Protein AF-A0AA47M8W2-F1 (afdb_monomer)

Radius of gyration: 20.96 Å; Cα contacts (8 Å, |Δi|>4): 52; chains: 1; bounding box: 47×47×49 Å

Secondary structure (DSSP, 8-state):
-------PPPHHHHHHHHHTTSS-SSSHHHHHHHHHHHHHHHHHHHHHHHHHHHHSPBTTTB-HHHHHHT--S-PPPTTTS--HHHHHHHHHHHHS----SS-SS---TTGGG---

Structure (mmCIF, N/CA/C/O backbone):
data_AF-A0AA47M8W2-F1
#
_entry.id   AF-A0AA47M8W2-F1
#
loop_
_atom_site.group_PDB
_atom_site.id
_atom_site.type_symbol
_atom_site.label_atom_id
_atom_site.label_alt_id
_atom_site.label_comp_id
_atom_site.label_asym_id
_atom_site.label_entity_id
_atom_site.label_seq_id
_atom_site.pdbx_PDB_ins_code
_atom_site.Cartn_x
_atom_site.Cartn_y
_atom_site.Cartn_z
_atom_site.occupancy
_atom_site.B_iso_or_equiv
_atom_site.auth_seq_id
_atom_site.auth_comp_id
_atom_site.auth_asym_id
_atom_site.auth_atom_id
_atom_site.pdbx_PDB_model_num
ATOM 1 N N . MET A 1 1 ? -2.767 -20.291 -13.142 1.00 34.38 1 MET A N 1
ATOM 2 C CA . MET A 1 1 ? -2.922 -18.949 -12.550 1.00 34.38 1 MET A CA 1
ATOM 3 C C . MET A 1 1 ? -3.582 -19.165 -11.202 1.00 34.38 1 MET A C 1
ATOM 5 O O . MET A 1 1 ? -4.793 -19.291 -11.144 1.00 34.38 1 MET A O 1
ATOM 9 N N . TYR A 1 2 ? -2.785 -19.405 -10.160 1.00 34.12 2 TYR A N 1
ATOM 10 C CA . TYR A 1 2 ? -3.328 -19.612 -8.820 1.00 34.12 2 TYR A CA 1
ATOM 11 C C . TYR A 1 2 ? -3.668 -18.238 -8.261 1.00 34.12 2 TYR A C 1
ATOM 13 O O . TYR A 1 2 ? -2.789 -17.382 -8.165 1.00 34.12 2 TYR A O 1
ATOM 21 N N . ALA A 1 3 ? -4.951 -18.015 -7.985 1.00 34.50 3 ALA A N 1
ATOM 22 C CA . ALA A 1 3 ? -5.397 -16.878 -7.206 1.00 34.50 3 ALA A CA 1
ATOM 23 C C . ALA A 1 3 ? -4.653 -16.938 -5.870 1.00 34.50 3 ALA A C 1
ATOM 25 O O . ALA A 1 3 ? -4.819 -17.880 -5.099 1.00 34.50 3 ALA A O 1
ATOM 26 N N . ILE A 1 4 ? -3.768 -15.975 -5.634 1.00 44.47 4 ILE A N 1
ATOM 27 C CA . ILE A 1 4 ? -3.218 -15.759 -4.305 1.00 44.47 4 ILE A CA 1
ATOM 28 C C . ILE A 1 4 ? -4.342 -15.070 -3.531 1.00 44.47 4 ILE A C 1
ATOM 30 O O . ILE A 1 4 ? -4.392 -13.846 -3.448 1.00 44.47 4 ILE A O 1
ATOM 34 N N . GLU A 1 5 ? -5.285 -15.859 -3.018 1.00 43.78 5 GLU A N 1
ATOM 3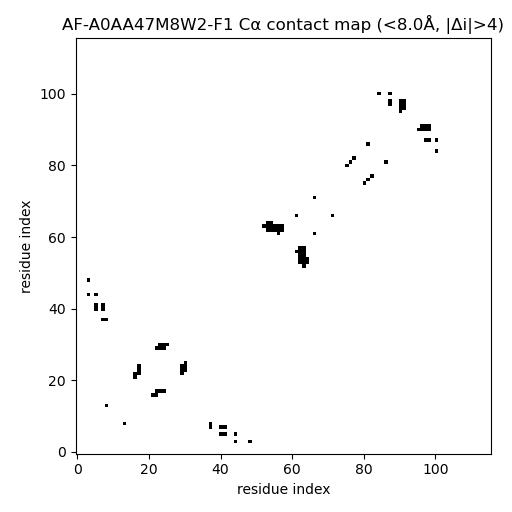5 C CA . GLU A 1 5 ? -6.132 -15.435 -1.908 1.00 43.78 5 GLU A CA 1
ATOM 36 C C . GLU A 1 5 ? -5.213 -15.250 -0.701 1.00 43.78 5 GLU A C 1
ATOM 38 O O . GLU A 1 5 ? -4.948 -16.159 0.085 1.00 43.78 5 GLU A O 1
ATOM 43 N N . VAL A 1 6 ? -4.661 -14.047 -0.572 1.00 47.91 6 VAL A N 1
ATOM 44 C CA . VAL A 1 6 ? -4.231 -13.558 0.732 1.00 47.91 6 VAL A CA 1
ATOM 45 C C . VAL A 1 6 ? -5.533 -13.330 1.480 1.00 47.91 6 VAL A C 1
ATOM 47 O O . VAL A 1 6 ? -6.198 -12.318 1.269 1.00 47.91 6 VAL A O 1
ATOM 50 N N . CYS A 1 7 ? -5.942 -14.328 2.258 1.00 51.69 7 CYS A N 1
ATOM 51 C CA . CYS A 1 7 ? -7.180 -14.328 3.025 1.00 51.69 7 CYS A CA 1
ATOM 52 C C . CYS A 1 7 ? -7.068 -13.278 4.142 1.00 51.69 7 CYS A C 1
ATOM 54 O O . CYS A 1 7 ? -6.742 -13.578 5.288 1.00 51.69 7 CYS A O 1
ATOM 56 N N . LYS A 1 8 ? -7.223 -12.005 3.774 1.00 59.25 8 LYS A N 1
ATOM 57 C CA . LYS A 1 8 ? -7.484 -10.932 4.721 1.00 59.25 8 LYS A CA 1
ATOM 58 C C . LYS A 1 8 ? -8.907 -11.170 5.229 1.00 59.25 8 LYS A C 1
ATOM 60 O O . LYS A 1 8 ? -9.794 -11.266 4.381 1.00 59.25 8 LYS A O 1
ATOM 65 N N . PRO A 1 9 ? -9.150 -11.207 6.550 1.00 60.69 9 PRO A N 1
ATOM 66 C CA . PRO A 1 9 ? -10.516 -11.199 7.044 1.00 60.69 9 PRO A CA 1
ATOM 67 C C . PRO A 1 9 ? -11.201 -9.933 6.525 1.00 60.69 9 PRO A C 1
ATOM 69 O O . PRO A 1 9 ? -10.749 -8.802 6.758 1.00 60.69 9 PRO A O 1
ATOM 72 N N . SER A 1 10 ? -12.237 -10.131 5.720 1.00 71.12 10 SER A N 1
ATOM 73 C CA . SER A 1 10 ? -13.049 -9.043 5.207 1.00 71.12 10 SER A CA 1
ATOM 74 C C . SER A 1 10 ? -13.874 -8.454 6.361 1.00 71.12 10 SER A C 1
ATOM 76 O O . SER A 1 10 ? -14.087 -9.130 7.369 1.00 71.12 10 SER A O 1
ATOM 78 N N . PRO A 1 11 ? -14.338 -7.193 6.275 1.00 77.56 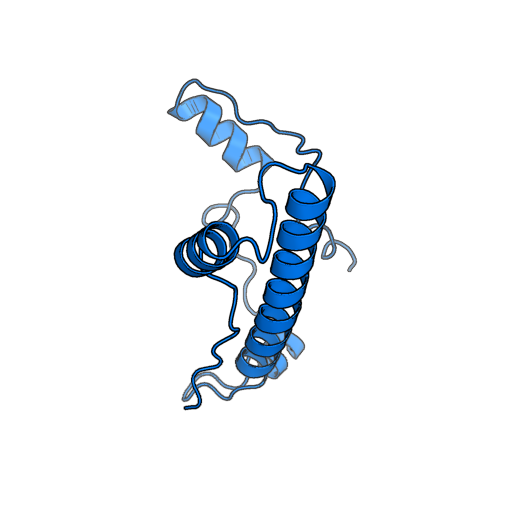11 PRO A N 1
ATOM 79 C CA . PRO A 1 11 ? -15.202 -6.636 7.315 1.00 77.56 11 PRO A CA 1
ATOM 80 C C . PRO A 1 11 ? -16.405 -7.542 7.667 1.00 77.56 11 PRO A C 1
ATOM 82 O O . PRO A 1 11 ? -16.664 -7.697 8.857 1.00 77.56 11 PRO A O 1
ATOM 85 N N . PRO A 1 12 ? -17.076 -8.213 6.703 1.00 83.88 12 PRO A N 1
ATOM 86 C CA . PRO A 1 12 ? -18.085 -9.234 7.004 1.00 83.88 12 PRO A CA 1
ATOM 87 C C . PRO A 1 12 ? -17.592 -10.408 7.860 1.00 83.88 12 PRO A C 1
ATOM 89 O O . PRO A 1 12 ? -18.300 -10.819 8.774 1.00 83.88 12 PRO A O 1
ATOM 92 N N . ASP A 1 13 ? -16.383 -10.919 7.614 1.00 83.50 13 ASP A N 1
ATOM 93 C CA . ASP A 1 13 ? -15.834 -12.045 8.383 1.00 83.50 13 ASP A CA 1
ATOM 94 C C . ASP A 1 13 ? -15.563 -11.641 9.839 1.00 83.50 13 ASP A C 1
ATOM 96 O O . ASP A 1 13 ? -15.815 -12.409 10.764 1.00 83.50 13 ASP A O 1
ATOM 100 N N . LEU A 1 14 ? -15.084 -10.411 10.058 1.00 83.88 14 LEU A N 1
ATOM 101 C CA . LEU A 1 14 ? -14.861 -9.872 11.403 1.00 83.88 14 LEU A CA 1
ATOM 102 C C . LEU A 1 14 ? -16.175 -9.648 12.157 1.00 83.88 14 LEU A C 1
ATOM 104 O O . LEU A 1 14 ? -16.241 -9.940 13.348 1.00 83.88 14 LEU A O 1
ATOM 108 N N . ILE A 1 15 ? -17.217 -9.177 11.465 1.00 85.88 15 ILE A N 1
ATOM 109 C CA . ILE A 1 15 ? -18.563 -9.034 12.037 1.00 85.88 15 ILE A CA 1
ATOM 110 C C . ILE A 1 15 ? -19.101 -10.408 12.440 1.00 85.88 15 ILE A C 1
ATOM 112 O O . ILE A 1 15 ? -19.557 -10.576 13.562 1.00 85.88 15 ILE A O 1
ATOM 116 N N . GLN A 1 16 ? -18.959 -11.418 11.580 1.00 90.00 16 GLN A N 1
ATOM 117 C CA . GLN A 1 16 ? -19.399 -12.774 11.899 1.00 90.00 16 GLN A CA 1
ATOM 118 C C . GLN A 1 16 ? -18.657 -13.364 13.112 1.00 90.00 16 GLN A C 1
ATOM 120 O O . GLN A 1 16 ? -19.266 -14.065 13.919 1.00 90.00 16 GLN A O 1
ATOM 125 N N . LEU A 1 17 ? -17.356 -13.094 13.261 1.00 87.50 17 LEU A N 1
ATOM 126 C CA . LEU A 1 17 ? -16.580 -13.520 14.432 1.00 87.50 17 LEU A CA 1
ATOM 127 C C . LEU A 1 17 ? -17.019 -12.800 15.715 1.00 87.50 17 LEU A C 1
ATOM 129 O O . LEU A 1 17 ? -17.005 -13.410 16.784 1.00 87.50 17 LEU A O 1
ATOM 133 N N . GLN A 1 18 ? -17.423 -11.532 15.616 1.00 88.75 18 GLN A N 1
ATOM 134 C CA . GLN A 1 18 ? -17.991 -10.779 16.735 1.00 88.75 18 GLN A CA 1
ATOM 135 C C . GLN A 1 18 ? -19.387 -11.297 17.111 1.00 88.75 18 GLN A C 1
ATOM 137 O O . GLN A 1 18 ? -19.651 -11.521 18.289 1.00 88.75 18 GLN A O 1
ATOM 142 N N . ASP A 1 19 ? -20.248 -11.569 16.125 1.00 92.06 19 ASP A N 1
ATOM 143 C CA . ASP A 1 19 ? -21.591 -12.134 16.327 1.00 92.06 19 ASP A CA 1
ATOM 144 C C . ASP A 1 19 ? -21.547 -13.528 16.982 1.00 92.06 19 ASP A C 1
ATOM 146 O O . ASP A 1 19 ? -22.489 -13.940 17.654 1.00 92.06 19 ASP A O 1
ATOM 150 N N . GLN A 1 20 ? -20.447 -14.263 16.788 1.00 93.69 20 GLN A N 1
ATOM 151 C CA . GLN A 1 20 ? -20.178 -15.560 17.420 1.00 93.69 20 GLN A CA 1
ATOM 152 C C . GLN A 1 20 ? -19.494 -15.446 18.792 1.00 93.69 20 GLN A C 1
ATOM 154 O O . GLN A 1 20 ? -19.110 -16.473 19.351 1.00 93.69 20 GLN A O 1
ATOM 159 N N . GLU A 1 21 ? -19.296 -14.230 19.311 1.00 88.19 21 GLU A N 1
ATOM 160 C CA . GLU A 1 21 ? -18.545 -13.943 20.545 1.00 88.19 21 GLU A CA 1
ATOM 161 C C . GLU A 1 21 ? -17.103 -14.503 20.537 1.00 88.19 21 GLU A C 1
ATOM 163 O O . GLU A 1 21 ? -16.483 -14.691 21.583 1.00 88.19 21 GLU A O 1
ATOM 168 N N . ALA A 1 22 ? -16.534 -14.769 19.355 1.00 89.62 22 ALA A N 1
ATOM 169 C CA . ALA A 1 22 ? -15.176 -15.298 19.212 1.00 89.62 22 ALA A CA 1
ATOM 170 C C . ALA A 1 22 ? -14.106 -14.205 19.360 1.00 89.62 22 ALA A C 1
ATOM 172 O O . ALA A 1 22 ? -12.962 -14.494 19.717 1.00 89.62 22 ALA A O 1
ATOM 173 N N . ILE A 1 23 ? -14.474 -12.956 19.070 1.00 88.44 23 ILE A N 1
ATOM 174 C CA . ILE A 1 23 ? -13.653 -11.762 19.273 1.00 88.44 23 ILE A CA 1
ATOM 175 C C . ILE A 1 23 ? -14.515 -10.640 19.854 1.00 88.44 23 ILE A C 1
ATOM 177 O O . ILE A 1 23 ? -15.669 -10.473 19.467 1.00 88.44 23 ILE A O 1
ATOM 181 N N . ASP A 1 24 ? -13.934 -9.837 20.739 1.00 90.19 24 ASP A N 1
ATOM 182 C CA . ASP A 1 24 ? -14.561 -8.623 21.258 1.00 90.19 24 ASP A CA 1
ATOM 183 C C . ASP A 1 24 ? -13.964 -7.393 20.559 1.00 90.19 24 ASP A C 1
ATOM 185 O O . ASP A 1 24 ? -12.854 -6.966 20.862 1.00 90.19 24 ASP A O 1
ATOM 189 N N . MET A 1 25 ? -14.678 -6.828 19.584 1.00 86.94 25 MET A N 1
ATOM 190 C CA . MET A 1 25 ? -14.213 -5.638 18.857 1.00 86.94 25 MET A CA 1
ATOM 191 C C . MET A 1 25 ? -14.503 -4.314 19.589 1.00 86.94 25 MET A C 1
ATOM 193 O O . MET A 1 25 ? -14.020 -3.270 19.136 1.00 86.94 25 MET A O 1
ATOM 197 N N . GLU A 1 26 ? -15.234 -4.347 20.712 1.00 89.31 26 GLU A N 1
ATOM 198 C CA . GLU A 1 26 ? -15.401 -3.203 21.622 1.00 89.31 26 GLU A CA 1
ATOM 199 C C . GLU A 1 26 ? -14.181 -3.053 22.547 1.00 89.31 26 GLU A C 1
ATOM 201 O O . GLU A 1 26 ? -13.811 -1.935 22.926 1.00 89.31 26 GLU A O 1
ATOM 206 N N . ASP A 1 27 ? -13.484 -4.154 22.848 1.00 90.81 27 ASP A N 1
ATOM 207 C CA . ASP A 1 27 ? -12.205 -4.117 23.550 1.00 90.81 27 ASP A CA 1
ATOM 208 C C . ASP A 1 27 ? -11.089 -3.497 22.690 1.00 90.81 27 ASP A C 1
ATOM 210 O O . ASP A 1 27 ? -10.723 -3.948 21.598 1.00 90.81 27 ASP A O 1
ATOM 214 N N . SER A 1 28 ? -10.478 -2.448 23.239 1.00 89.69 28 SER A N 1
ATOM 215 C CA . SER A 1 28 ? -9.409 -1.695 22.586 1.00 89.69 28 SER A CA 1
ATOM 216 C C . SER A 1 28 ? -8.166 -2.535 22.271 1.00 89.69 28 SER A C 1
ATOM 218 O O . SER A 1 28 ? -7.534 -2.305 21.233 1.00 89.69 28 SER A O 1
ATOM 220 N N . LEU A 1 29 ? -7.824 -3.510 23.123 1.00 90.56 29 LEU A N 1
ATOM 221 C CA . LEU A 1 29 ? -6.660 -4.373 22.925 1.00 90.56 29 LEU A CA 1
ATOM 222 C C . LEU A 1 29 ? -6.920 -5.371 21.797 1.00 90.56 29 LEU A C 1
ATOM 224 O O . LEU A 1 29 ? -6.106 -5.494 20.881 1.00 90.56 29 LEU A O 1
ATOM 228 N N . THR A 1 30 ? -8.073 -6.029 21.818 1.00 89.00 30 THR A N 1
ATOM 229 C CA . THR A 1 30 ? -8.507 -6.965 20.778 1.00 89.00 30 THR A CA 1
ATOM 230 C C . THR A 1 30 ? -8.599 -6.269 19.425 1.00 89.00 30 THR A C 1
ATOM 232 O O . THR A 1 30 ? -8.018 -6.746 18.448 1.00 89.00 30 THR A O 1
ATOM 235 N N . ARG A 1 31 ? -9.195 -5.072 19.359 1.00 85.62 31 ARG A N 1
ATOM 236 C CA . ARG A 1 31 ? -9.251 -4.272 18.126 1.00 85.62 31 ARG A CA 1
ATOM 237 C C . ARG A 1 31 ? -7.861 -3.933 17.581 1.00 85.62 31 ARG A C 1
ATOM 239 O O . ARG A 1 31 ? -7.641 -4.015 16.368 1.00 85.62 31 ARG A O 1
ATOM 246 N N . PHE A 1 32 ? -6.922 -3.561 18.454 1.00 87.81 32 PHE A N 1
ATOM 247 C CA . PHE A 1 32 ? -5.536 -3.298 18.060 1.00 87.81 32 PHE A CA 1
ATOM 248 C C . PHE A 1 32 ? -4.853 -4.562 17.525 1.00 87.81 32 PHE A C 1
ATOM 250 O O . PHE A 1 32 ? -4.305 -4.534 16.422 1.00 87.81 32 PHE A O 1
ATOM 257 N N . CYS A 1 33 ? -4.9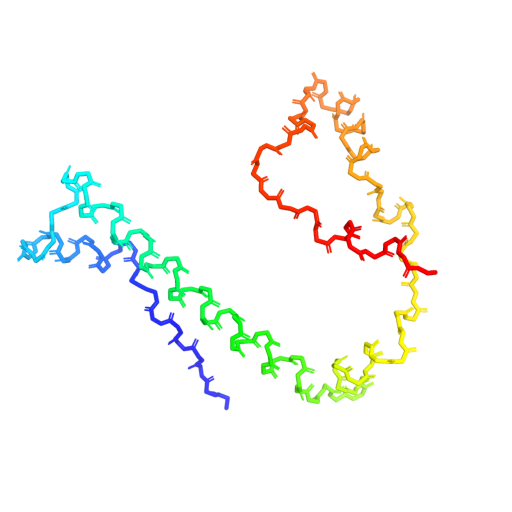25 -5.674 18.257 1.00 87.88 33 CYS A N 1
ATOM 258 C CA . CYS A 1 33 ? -4.318 -6.947 17.869 1.00 87.88 33 CYS A CA 1
ATOM 259 C C . CYS A 1 33 ? -4.862 -7.455 16.529 1.00 87.88 33 CYS A C 1
ATOM 261 O O . CYS A 1 33 ? -4.075 -7.782 15.639 1.00 87.88 33 CYS A O 1
ATOM 263 N N . THR A 1 34 ? -6.185 -7.446 16.347 1.00 85.00 34 THR A N 1
ATOM 264 C CA . THR A 1 34 ? -6.852 -7.849 15.101 1.00 85.00 34 THR A CA 1
ATOM 265 C C . THR A 1 34 ? -6.416 -6.972 13.930 1.00 85.00 34 THR A C 1
ATOM 267 O O . THR A 1 34 ? -6.057 -7.488 12.869 1.0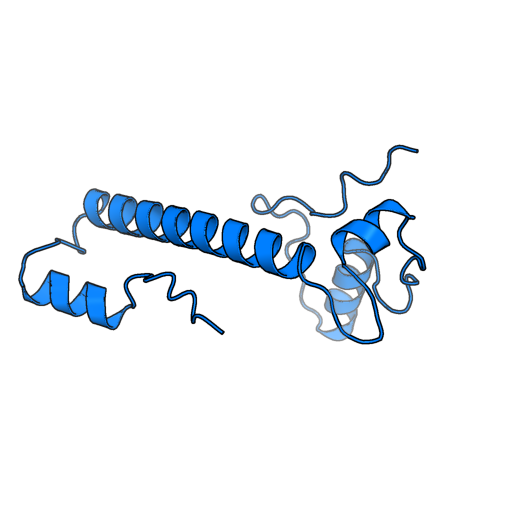0 85.00 34 THR A O 1
ATOM 270 N N . SER A 1 35 ? -6.369 -5.649 14.118 1.00 82.94 35 SER A N 1
ATOM 271 C CA . SER A 1 35 ? -5.921 -4.712 13.078 1.00 82.94 35 SER A CA 1
ATOM 272 C C . SER A 1 35 ? -4.452 -4.928 12.713 1.00 82.94 35 SER A C 1
ATOM 274 O O . SER A 1 35 ? -4.114 -5.034 11.534 1.00 82.94 35 SER A O 1
ATOM 276 N N . ASN A 1 36 ? -3.579 -5.048 13.714 1.00 85.00 36 ASN A N 1
ATOM 277 C CA . ASN A 1 36 ? -2.149 -5.248 13.513 1.00 85.00 36 ASN A CA 1
ATOM 278 C C . ASN A 1 36 ? -1.854 -6.579 12.805 1.00 85.00 36 ASN A C 1
ATOM 280 O O . ASN A 1 36 ? -1.114 -6.600 11.822 1.00 85.00 36 ASN A O 1
ATOM 284 N N . LEU A 1 37 ? -2.478 -7.674 13.245 1.00 85.44 37 LEU A N 1
ATOM 285 C CA . LEU A 1 37 ? -2.345 -8.983 12.604 1.00 85.44 37 LEU A CA 1
ATOM 286 C C . LEU A 1 37 ? -2.816 -8.939 11.145 1.00 85.44 37 LEU A C 1
ATOM 288 O O . LEU A 1 37 ? -2.130 -9.433 10.250 1.00 85.44 37 LEU A O 1
ATOM 292 N N . THR A 1 38 ? -3.955 -8.291 10.893 1.00 83.31 38 THR A N 1
ATOM 293 C CA . THR A 1 38 ? -4.502 -8.117 9.542 1.00 83.31 38 THR A CA 1
ATOM 294 C C . THR A 1 38 ? -3.532 -7.350 8.641 1.00 83.31 38 THR A C 1
ATOM 296 O O . THR A 1 38 ? -3.306 -7.754 7.498 1.00 83.31 38 THR A O 1
ATOM 299 N N . CYS A 1 39 ? -2.922 -6.273 9.144 1.00 83.38 39 CYS A N 1
ATOM 300 C CA . CYS A 1 39 ? -1.905 -5.515 8.414 1.00 83.38 39 CYS A CA 1
ATOM 301 C C . CYS A 1 39 ? -0.677 -6.373 8.091 1.00 83.38 39 CYS A C 1
ATOM 303 O O . CYS A 1 39 ? -0.257 -6.401 6.936 1.00 83.38 39 CYS A O 1
ATOM 305 N N . GLN A 1 40 ? -0.155 -7.129 9.060 1.00 85.25 40 GLN A N 1
ATOM 306 C CA . GLN A 1 40 ? 1.000 -8.012 8.850 1.00 85.25 40 GLN A CA 1
ATOM 307 C C . GLN A 1 40 ? 0.714 -9.094 7.800 1.00 85.25 40 GLN A C 1
ATOM 309 O O . GLN A 1 40 ? 1.540 -9.357 6.926 1.00 85.25 40 GLN A O 1
ATOM 314 N N . MET A 1 41 ? -0.476 -9.698 7.830 1.00 84.44 41 MET A N 1
ATOM 315 C CA . MET A 1 41 ? -0.888 -10.667 6.810 1.00 84.44 41 MET A CA 1
ATOM 316 C C . MET A 1 41 ? -0.966 -10.038 5.415 1.00 84.44 41 MET A C 1
ATOM 318 O O . MET A 1 41 ? -0.473 -10.626 4.448 1.00 84.44 41 MET A O 1
ATOM 322 N N . CYS A 1 42 ? -1.538 -8.834 5.306 1.00 82.94 42 CYS A N 1
ATOM 323 C CA . CYS A 1 42 ? -1.577 -8.093 4.045 1.00 82.94 42 CYS A CA 1
ATOM 324 C C . CYS A 1 42 ? -0.165 -7.790 3.536 1.00 82.94 42 CYS A C 1
ATOM 326 O O . CYS A 1 42 ? 0.111 -7.978 2.355 1.00 82.94 42 CYS A O 1
ATOM 328 N N . GLU A 1 43 ? 0.736 -7.367 4.418 1.00 86.12 43 GLU A N 1
ATOM 329 C CA . GLU A 1 43 ? 2.122 -7.052 4.082 1.00 86.12 43 GLU A CA 1
ATOM 330 C C . GLU A 1 43 ? 2.878 -8.283 3.566 1.00 86.12 43 GLU A C 1
ATOM 332 O O . GLU A 1 43 ? 3.554 -8.212 2.538 1.00 86.12 43 GLU A O 1
ATOM 337 N N . ILE A 1 44 ? 2.715 -9.443 4.208 1.00 87.38 44 ILE A N 1
ATOM 338 C CA . ILE A 1 44 ? 3.285 -10.712 3.727 1.00 87.38 44 ILE A CA 1
ATOM 339 C C . ILE A 1 44 ? 2.737 -11.055 2.338 1.00 87.38 44 ILE A C 1
ATOM 341 O O . ILE A 1 44 ? 3.495 -11.423 1.436 1.00 87.38 44 ILE A O 1
ATOM 345 N N . GLY A 1 45 ? 1.422 -10.938 2.160 1.00 84.19 45 GLY A N 1
ATOM 346 C CA . GLY A 1 45 ? 0.750 -11.213 0.897 1.00 84.19 45 GLY A CA 1
ATOM 347 C C . GLY A 1 45 ? 1.227 -10.315 -0.243 1.00 84.19 45 GLY A C 1
ATOM 348 O O . GLY A 1 45 ? 1.592 -10.809 -1.311 1.00 84.19 45 GLY A O 1
ATOM 349 N N . LEU A 1 46 ? 1.291 -9.007 0.007 1.00 86.62 46 LEU A N 1
ATOM 350 C CA . LEU A 1 46 ? 1.790 -8.012 -0.938 1.00 86.62 46 LEU A CA 1
ATOM 351 C C . LEU A 1 46 ? 3.254 -8.261 -1.292 1.00 86.62 46 LEU A C 1
ATOM 353 O O . LEU A 1 46 ? 3.589 -8.257 -2.472 1.00 86.62 46 LEU A O 1
ATOM 357 N N . ASN A 1 47 ? 4.113 -8.550 -0.312 1.00 86.31 47 ASN A N 1
ATOM 358 C CA . ASN A 1 47 ? 5.517 -8.869 -0.572 1.00 86.31 47 ASN A CA 1
ATOM 359 C C . ASN A 1 47 ? 5.661 -10.076 -1.506 1.00 86.31 47 ASN A C 1
ATOM 361 O O . ASN A 1 47 ? 6.401 -10.014 -2.488 1.00 86.31 47 ASN A O 1
ATOM 365 N N . ARG A 1 48 ? 4.911 -11.155 -1.254 1.00 89.12 48 ARG A N 1
ATOM 366 C CA . ARG A 1 48 ? 4.913 -12.346 -2.121 1.00 89.12 48 ARG A CA 1
ATOM 367 C C . ARG A 1 48 ? 4.401 -12.035 -3.523 1.00 89.12 48 ARG A C 1
ATOM 369 O O . ARG A 1 48 ? 4.993 -12.486 -4.501 1.00 89.12 48 ARG A O 1
ATOM 376 N N . PHE A 1 49 ? 3.319 -11.265 -3.624 1.00 89.19 49 PHE A N 1
ATOM 377 C CA . PHE A 1 49 ? 2.766 -10.846 -4.908 1.00 89.19 49 PHE A CA 1
ATOM 378 C C . PHE A 1 49 ? 3.775 -10.015 -5.705 1.00 89.19 49 PHE A C 1
ATOM 380 O O . PHE A 1 49 ? 4.052 -10.346 -6.854 1.00 89.19 49 PHE A O 1
ATOM 387 N N . VAL A 1 50 ? 4.365 -8.986 -5.092 1.00 87.69 50 VAL A N 1
ATOM 388 C CA . VAL A 1 50 ? 5.355 -8.107 -5.729 1.00 87.69 50 VAL A CA 1
ATOM 389 C C . VAL A 1 50 ? 6.569 -8.908 -6.194 1.00 87.69 50 VAL A C 1
ATOM 391 O O . VAL A 1 50 ? 6.982 -8.758 -7.340 1.00 87.69 50 VAL A O 1
ATOM 394 N N . GLN A 1 51 ? 7.098 -9.807 -5.360 1.00 87.94 51 GLN A N 1
ATOM 395 C CA . GLN A 1 51 ? 8.205 -10.691 -5.743 1.00 87.94 51 GLN A CA 1
ATOM 396 C C . GLN A 1 51 ? 7.838 -11.579 -6.937 1.00 87.94 51 GLN A C 1
ATOM 398 O O . GLN A 1 51 ? 8.574 -11.634 -7.920 1.00 87.94 51 GLN A O 1
ATOM 403 N N . SER A 1 52 ? 6.681 -12.246 -6.888 1.00 91.38 52 SER A N 1
ATOM 404 C CA . SER A 1 52 ? 6.231 -13.109 -7.983 1.00 91.38 52 SER A CA 1
ATOM 405 C C . SER A 1 52 ? 5.996 -12.326 -9.271 1.00 91.38 52 SER A C 1
ATOM 407 O O . SER A 1 52 ? 6.303 -12.826 -10.350 1.00 91.38 52 SER A O 1
ATOM 409 N N . TRP A 1 53 ? 5.425 -11.128 -9.172 1.00 90.56 53 TRP A N 1
ATOM 410 C CA . TRP A 1 53 ? 5.167 -10.260 -10.312 1.00 90.56 53 TRP A CA 1
ATOM 411 C C . TRP A 1 53 ? 6.471 -9.780 -10.947 1.00 90.56 53 TRP A C 1
ATOM 413 O O . TRP A 1 53 ? 6.639 -9.872 -12.162 1.00 90.56 53 TRP A O 1
ATOM 423 N N . ASN A 1 54 ? 7.419 -9.321 -10.130 1.00 89.56 54 ASN A N 1
ATOM 424 C CA . ASN A 1 54 ? 8.683 -8.783 -10.618 1.00 89.56 54 ASN A CA 1
ATOM 425 C C . ASN A 1 54 ? 9.606 -9.858 -11.220 1.00 89.56 54 ASN A C 1
ATOM 427 O O . ASN A 1 54 ? 10.341 -9.570 -12.169 1.00 89.56 54 ASN A O 1
ATOM 431 N N . ALA A 1 55 ? 9.505 -11.101 -10.742 1.00 92.38 55 ALA A N 1
ATOM 432 C CA . ALA A 1 55 ? 10.215 -12.252 -11.298 1.00 92.38 55 ALA A CA 1
ATOM 433 C C . ALA A 1 55 ? 9.534 -12.851 -12.547 1.00 92.38 55 ALA A C 1
ATOM 435 O O . ALA A 1 55 ? 10.138 -13.652 -13.268 1.00 92.38 55 ALA A O 1
ATOM 436 N N . HIS A 1 56 ? 8.277 -12.495 -12.825 1.00 92.06 56 HIS A N 1
ATOM 437 C CA . HIS A 1 56 ? 7.509 -13.073 -13.924 1.00 92.06 56 HIS A CA 1
ATOM 438 C C . HIS A 1 56 ? 7.903 -12.484 -15.289 1.00 92.06 56 HIS A C 1
ATOM 440 O O . HIS A 1 56 ? 8.055 -11.275 -15.466 1.00 92.06 56 HIS A O 1
ATOM 446 N N . ARG A 1 57 ? 8.008 -13.345 -16.310 1.00 93.06 57 ARG A N 1
ATOM 447 C CA . ARG A 1 57 ? 8.297 -12.926 -17.689 1.00 93.06 57 ARG A CA 1
ATOM 448 C C . ARG A 1 57 ? 7.046 -12.382 -18.371 1.00 93.06 57 ARG A C 1
ATOM 450 O O . ARG A 1 57 ? 6.117 -13.124 -18.670 1.00 93.06 57 ARG A O 1
ATOM 457 N N . ILE A 1 58 ? 7.075 -11.108 -18.733 1.00 92.25 58 ILE A N 1
ATOM 458 C CA . ILE A 1 58 ? 6.034 -10.454 -19.523 1.00 92.25 58 ILE A CA 1
ATOM 459 C C . ILE A 1 58 ? 6.362 -10.633 -21.020 1.00 92.25 58 ILE A C 1
ATOM 461 O O . ILE A 1 58 ? 7.425 -10.179 -21.472 1.00 92.25 58 ILE A O 1
ATOM 465 N N . PRO A 1 59 ? 5.491 -11.283 -21.819 1.00 92.19 59 PRO A N 1
ATOM 466 C CA . PRO A 1 59 ? 5.706 -11.459 -23.255 1.00 92.19 59 PRO A CA 1
ATOM 467 C C . PRO A 1 59 ? 5.979 -10.129 -23.969 1.00 92.19 59 PRO A C 1
ATOM 469 O O . PRO A 1 59 ? 5.292 -9.137 -23.745 1.00 92.19 59 PRO A O 1
ATOM 472 N N . GLY A 1 60 ? 7.018 -10.089 -24.806 1.00 91.31 60 GLY A N 1
ATOM 473 C CA . GLY A 1 60 ? 7.417 -8.884 -25.547 1.00 91.31 60 GLY A CA 1
ATOM 474 C C . GLY A 1 60 ? 8.051 -7.758 -24.713 1.00 91.31 60 GLY A C 1
ATOM 475 O O . GLY A 1 60 ? 8.452 -6.750 -25.288 1.00 91.31 60 GLY A O 1
ATOM 476 N N . LYS A 1 61 ? 8.168 -7.904 -23.384 1.00 88.00 61 LYS A N 1
ATOM 477 C CA . LYS A 1 61 ? 8.788 -6.901 -22.496 1.00 88.00 61 LYS A CA 1
ATOM 478 C C . LYS A 1 61 ? 10.005 -7.436 -21.742 1.00 88.00 61 LYS A C 1
ATOM 480 O O . LYS A 1 61 ? 10.983 -6.713 -21.617 1.00 88.00 61 LYS A O 1
ATOM 485 N N . GLY A 1 62 ? 9.973 -8.690 -21.287 1.00 89.62 62 GLY A N 1
ATOM 486 C CA . GLY A 1 62 ? 11.044 -9.296 -20.484 1.00 89.62 62 GLY A CA 1
ATOM 487 C C . GLY A 1 62 ? 10.635 -9.522 -19.027 1.00 89.62 62 GLY A C 1
ATOM 488 O O . GLY A 1 62 ? 9.447 -9.603 -18.727 1.00 89.62 62 GLY A O 1
ATOM 489 N N . ILE A 1 63 ? 11.617 -9.674 -18.135 1.00 92.00 63 ILE A N 1
ATOM 490 C CA . ILE A 1 63 ? 11.403 -9.887 -16.693 1.00 92.00 63 ILE A CA 1
ATOM 491 C C . ILE A 1 63 ? 11.668 -8.561 -15.961 1.00 92.00 63 ILE A C 1
ATOM 493 O O . ILE A 1 63 ? 12.780 -8.046 -16.096 1.00 92.00 63 ILE A O 1
ATOM 497 N N . PRO A 1 64 ? 10.703 -8.000 -15.206 1.00 88.88 64 PRO A N 1
ATOM 498 C CA . PRO A 1 64 ? 10.860 -6.710 -14.534 1.00 88.88 64 PRO A CA 1
ATOM 499 C C . PRO A 1 64 ? 12.139 -6.568 -13.699 1.00 88.88 64 PRO A C 1
ATOM 501 O O . PRO A 1 64 ? 12.842 -5.575 -13.874 1.00 88.88 64 PRO A O 1
ATOM 504 N N . ASP A 1 65 ? 12.499 -7.556 -12.875 1.00 88.94 65 ASP A N 1
ATOM 505 C CA . ASP A 1 65 ? 13.732 -7.504 -12.067 1.00 88.94 65 ASP A CA 1
ATOM 506 C C . ASP A 1 65 ? 15.001 -7.399 -12.929 1.00 88.94 65 ASP A C 1
ATOM 508 O O . ASP A 1 65 ? 15.926 -6.649 -12.613 1.00 88.94 65 ASP A O 1
ATOM 512 N N . GLN A 1 66 ? 15.033 -8.099 -14.067 1.00 89.69 66 GLN A N 1
ATOM 513 C CA . GLN A 1 66 ? 16.157 -8.027 -15.004 1.00 89.69 66 GLN A CA 1
ATOM 514 C C . GLN A 1 66 ? 16.216 -6.664 -15.700 1.00 89.69 66 GLN A C 1
ATOM 516 O O . GLN A 1 66 ? 17.297 -6.102 -15.863 1.00 89.69 66 GLN A O 1
ATOM 521 N N . LEU A 1 67 ? 15.059 -6.112 -16.077 1.00 83.88 67 LEU A N 1
ATOM 522 C CA . LEU A 1 67 ? 14.965 -4.782 -16.681 1.00 83.88 67 LEU A CA 1
ATOM 523 C C . LEU A 1 67 ? 15.412 -3.695 -15.693 1.00 83.88 67 LEU A C 1
ATOM 525 O O . LEU A 1 67 ? 16.155 -2.793 -16.072 1.00 83.88 67 LEU A O 1
ATOM 529 N N . ALA A 1 68 ? 15.023 -3.804 -14.421 1.00 79.19 68 ALA A N 1
ATOM 530 C CA . ALA A 1 68 ? 15.429 -2.872 -13.373 1.00 79.19 68 ALA A CA 1
ATOM 531 C C . ALA A 1 68 ? 16.947 -2.896 -13.121 1.00 79.19 68 ALA A C 1
ATOM 533 O O . ALA A 1 68 ? 17.549 -1.839 -12.930 1.00 79.19 68 ALA A O 1
ATOM 534 N N . GLY A 1 69 ? 17.578 -4.076 -13.184 1.00 75.38 69 GLY A N 1
ATOM 535 C CA . GLY A 1 69 ? 19.029 -4.236 -13.028 1.00 75.38 69 GLY A CA 1
ATOM 536 C C . GLY A 1 69 ? 19.863 -3.540 -14.111 1.00 75.38 69 GLY A C 1
ATOM 537 O O . GLY A 1 69 ? 21.007 -3.173 -13.858 1.00 75.38 69 GLY A O 1
ATOM 538 N N . THR A 1 70 ? 19.289 -3.292 -15.293 1.00 68.69 70 THR A N 1
ATOM 539 C CA . THR A 1 70 ? 19.947 -2.529 -16.374 1.00 68.69 70 THR A CA 1
ATOM 540 C C . THR A 1 70 ? 19.871 -1.006 -16.194 1.00 68.69 70 THR A C 1
ATOM 542 O O . THR A 1 70 ? 20.397 -0.258 -17.017 1.00 68.69 70 THR A O 1
ATOM 545 N N . GLY A 1 71 ? 19.261 -0.545 -15.096 1.00 64.50 71 GLY A N 1
ATOM 546 C CA . GLY A 1 71 ? 18.977 0.858 -14.814 1.00 64.50 71 GLY A CA 1
ATOM 547 C C . GLY A 1 71 ? 17.571 1.259 -15.264 1.00 64.50 71 GLY A C 1
ATOM 548 O O . GLY A 1 71 ? 16.985 0.672 -16.169 1.00 64.50 71 GLY A O 1
ATOM 549 N N . THR A 1 72 ? 16.997 2.281 -14.624 1.00 60.50 72 THR A N 1
ATOM 550 C CA . THR A 1 72 ? 15.721 2.867 -15.062 1.00 60.50 72 THR A CA 1
ATOM 551 C C . THR A 1 72 ? 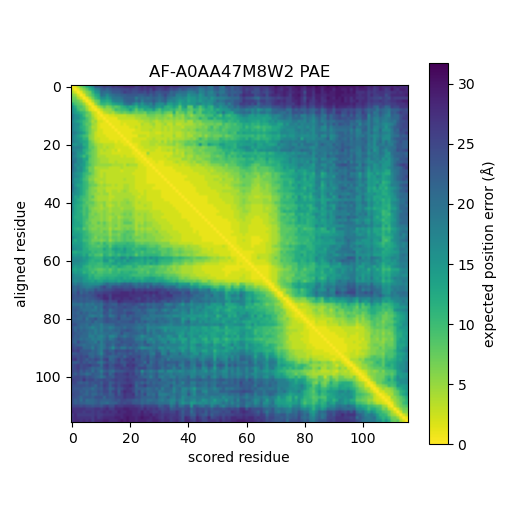15.907 3.526 -16.435 1.00 60.50 72 THR A C 1
ATOM 553 O O . THR A 1 72 ? 16.618 4.532 -16.502 1.00 60.50 72 THR A O 1
ATOM 556 N N . PRO A 1 73 ? 15.266 3.040 -17.520 1.00 59.00 73 PRO A N 1
ATOM 557 C CA . PRO A 1 73 ? 15.583 3.491 -18.881 1.00 59.00 73 PRO A CA 1
ATOM 558 C C . PRO A 1 73 ? 15.162 4.939 -19.172 1.00 59.00 73 PRO A C 1
ATOM 560 O O . PRO A 1 73 ? 15.562 5.516 -20.180 1.00 59.00 73 PRO A O 1
ATOM 563 N N . ARG A 1 74 ? 14.320 5.535 -18.320 1.00 61.31 74 ARG A N 1
ATOM 564 C CA . ARG A 1 74 ? 13.824 6.901 -18.491 1.00 61.31 74 ARG A CA 1
ATOM 565 C C . ARG A 1 74 ? 13.489 7.505 -17.135 1.00 61.31 74 ARG A C 1
ATOM 567 O O . ARG A 1 74 ? 12.623 6.988 -16.432 1.00 61.31 74 ARG A O 1
ATOM 574 N N . LYS A 1 75 ? 14.152 8.606 -16.774 1.00 65.56 75 LYS A N 1
ATOM 575 C CA . LYS A 1 75 ? 13.651 9.486 -15.713 1.00 65.56 75 LYS A CA 1
ATOM 576 C C . LYS A 1 75 ? 12.321 10.061 -16.207 1.00 65.56 75 LYS A C 1
ATOM 578 O O . LYS A 1 75 ? 12.255 10.548 -17.337 1.00 65.56 75 LYS A O 1
ATOM 583 N N . ILE A 1 76 ? 11.264 9.934 -15.408 1.00 71.88 76 ILE A N 1
ATOM 584 C CA . ILE A 1 76 ? 10.001 10.626 -15.682 1.00 71.88 76 ILE A CA 1
ATOM 585 C C . ILE A 1 76 ? 10.309 12.122 -15.587 1.00 71.88 76 ILE A C 1
ATOM 587 O O . ILE A 1 76 ? 11.013 12.543 -14.669 1.00 71.88 76 ILE A O 1
ATOM 591 N N . THR A 1 77 ? 9.886 12.906 -16.577 1.00 75.75 77 THR A N 1
ATOM 592 C CA . THR A 1 77 ? 10.114 14.352 -16.542 1.00 75.75 77 THR A CA 1
ATOM 593 C C . THR A 1 77 ? 9.251 14.973 -15.453 1.00 75.75 77 THR A C 1
ATOM 595 O O . THR A 1 77 ? 8.154 14.492 -15.168 1.00 75.75 77 THR A O 1
ATOM 598 N N . THR A 1 78 ? 9.727 16.068 -14.867 1.00 73.75 78 THR A N 1
ATOM 599 C CA . THR A 1 78 ? 8.988 16.828 -13.849 1.00 73.75 78 THR A CA 1
ATOM 600 C C . THR A 1 78 ? 7.652 17.366 -14.362 1.00 73.75 78 THR A C 1
ATOM 602 O O . THR A 1 78 ? 6.766 17.636 -13.565 1.00 73.75 78 THR A O 1
ATOM 605 N N . ASP A 1 79 ? 7.480 17.466 -15.683 1.00 77.44 79 ASP A N 1
ATOM 606 C CA . ASP A 1 79 ? 6.206 17.834 -16.310 1.00 77.44 79 ASP A CA 1
ATOM 607 C C . ASP A 1 79 ? 5.149 16.719 -16.211 1.00 77.44 79 ASP A C 1
ATOM 609 O O . ASP A 1 79 ? 3.954 16.994 -16.175 1.00 77.44 79 ASP A O 1
ATOM 613 N N . LEU A 1 80 ? 5.581 15.451 -16.197 1.00 78.75 80 LEU A N 1
ATOM 614 C CA . LEU A 1 80 ? 4.708 14.272 -16.110 1.00 78.75 80 LEU A CA 1
ATOM 615 C C . LEU A 1 80 ? 4.476 13.833 -14.664 1.00 78.75 80 LEU A C 1
ATOM 617 O O . LEU A 1 80 ? 3.403 13.330 -14.339 1.00 78.75 80 LEU A O 1
ATOM 621 N N . LEU A 1 81 ? 5.493 13.981 -13.818 1.00 79.44 81 LEU A N 1
ATOM 622 C CA . LEU A 1 81 ? 5.409 13.694 -12.394 1.00 79.44 81 LEU A CA 1
ATOM 623 C C . LEU A 1 81 ? 6.207 14.762 -11.633 1.00 79.44 81 LEU A C 1
ATOM 625 O O . LEU A 1 81 ? 7.425 14.616 -11.485 1.00 79.44 81 LEU A O 1
ATOM 629 N N . PRO A 1 82 ? 5.552 15.857 -11.211 1.00 81.06 82 PRO A N 1
ATOM 630 C CA . PRO A 1 82 ? 6.212 16.910 -10.458 1.00 81.06 82 PRO A CA 1
ATOM 631 C C . PRO A 1 82 ? 6.658 16.401 -9.087 1.00 81.06 82 PRO A C 1
ATOM 633 O O . PRO A 1 82 ? 6.107 15.442 -8.545 1.00 81.06 82 PRO A O 1
ATOM 636 N N . ASP A 1 83 ? 7.663 17.071 -8.524 1.00 78.06 83 ASP A N 1
ATOM 637 C CA . ASP A 1 83 ? 8.064 16.852 -7.136 1.00 78.06 83 ASP A CA 1
ATOM 638 C C . ASP A 1 83 ? 6.871 17.058 -6.190 1.00 78.06 83 ASP A C 1
ATOM 640 O O . ASP A 1 83 ? 5.993 17.880 -6.465 1.00 78.06 83 ASP A O 1
ATOM 644 N N . ALA A 1 84 ? 6.859 16.347 -5.061 1.00 78.94 84 ALA A N 1
ATOM 645 C CA . ALA A 1 84 ? 5.780 16.430 -4.079 1.00 78.94 84 ALA A CA 1
ATOM 646 C C . ALA A 1 84 ? 5.504 17.875 -3.623 1.00 78.94 84 ALA A C 1
ATOM 648 O O . ALA A 1 84 ? 4.347 18.255 -3.447 1.00 78.94 84 ALA A O 1
ATOM 649 N N . THR A 1 85 ? 6.545 18.702 -3.500 1.00 82.19 85 THR A N 1
ATOM 650 C CA . THR A 1 85 ? 6.421 20.120 -3.130 1.00 82.19 85 THR A CA 1
ATOM 651 C C . THR A 1 85 ? 5.709 20.913 -4.219 1.00 82.19 85 THR A C 1
ATOM 653 O O . THR A 1 85 ? 4.777 21.662 -3.940 1.00 82.19 85 THR A O 1
ATOM 656 N N . VAL A 1 86 ? 6.112 20.699 -5.473 1.00 84.75 86 VAL A N 1
ATOM 657 C CA . VAL A 1 86 ? 5.527 21.371 -6.639 1.00 84.75 86 VAL A CA 1
ATOM 658 C C . VAL A 1 86 ? 4.075 20.935 -6.828 1.00 84.75 86 VAL A C 1
ATOM 660 O O . VAL A 1 86 ? 3.214 21.774 -7.077 1.00 84.75 86 VAL A O 1
ATOM 663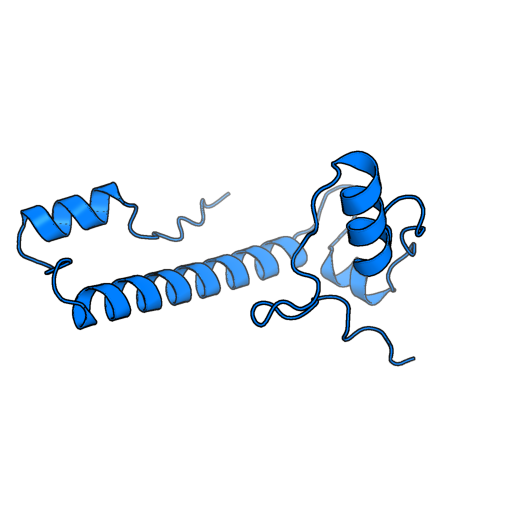 N N . ALA A 1 87 ? 3.777 19.647 -6.652 1.00 85.69 87 ALA A N 1
ATOM 664 C CA . ALA A 1 87 ? 2.418 19.118 -6.710 1.00 85.69 87 ALA A CA 1
ATOM 665 C C . ALA A 1 87 ? 1.515 19.717 -5.617 1.00 85.69 87 ALA A C 1
ATOM 667 O O . ALA A 1 87 ? 0.369 20.069 -5.895 1.00 85.69 87 ALA A O 1
ATOM 668 N N . ALA A 1 88 ? 2.031 19.876 -4.393 1.00 86.62 88 ALA A N 1
ATOM 669 C CA . ALA A 1 88 ? 1.307 20.537 -3.310 1.00 86.62 88 ALA A CA 1
ATOM 670 C C . ALA A 1 88 ? 1.056 22.022 -3.618 1.00 86.62 88 ALA A C 1
ATOM 672 O O . ALA A 1 88 ? -0.065 22.492 -3.465 1.00 86.62 88 ALA A O 1
ATOM 673 N N . ASP A 1 89 ? 2.054 22.746 -4.136 1.00 88.69 89 ASP A N 1
ATOM 674 C CA . ASP A 1 89 ? 1.891 24.148 -4.545 1.00 88.69 89 ASP A CA 1
ATOM 675 C C . ASP A 1 89 ? 0.867 24.317 -5.680 1.00 88.69 89 ASP A C 1
ATOM 677 O O . ASP A 1 89 ? 0.126 25.303 -5.708 1.00 88.69 89 ASP A O 1
ATOM 681 N N . MET A 1 90 ? 0.818 23.370 -6.623 1.00 88.81 90 MET A N 1
ATOM 682 C CA . MET A 1 90 ? -0.200 23.339 -7.679 1.00 88.81 90 MET A CA 1
ATOM 683 C C . MET A 1 90 ? -1.598 23.144 -7.091 1.00 88.81 90 MET A C 1
ATOM 685 O O . MET A 1 90 ? -2.511 23.891 -7.430 1.00 88.81 90 MET A O 1
ATOM 689 N N . TYR A 1 91 ? -1.760 22.192 -6.171 1.00 88.62 91 TYR A N 1
ATOM 690 C CA . TYR A 1 91 ? -3.039 21.943 -5.512 1.00 88.62 91 TYR A CA 1
ATOM 691 C C . TYR A 1 91 ? -3.527 23.165 -4.721 1.00 88.62 91 TYR A C 1
ATOM 693 O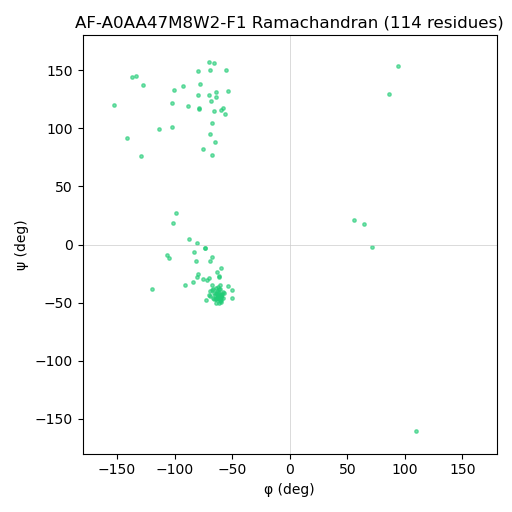 O . TYR A 1 91 ? -4.682 23.568 -4.864 1.00 88.62 91 TYR A O 1
ATOM 701 N N . ASP A 1 92 ? -2.639 23.796 -3.947 1.00 90.94 92 ASP A N 1
ATOM 702 C CA . ASP A 1 92 ? -2.943 25.003 -3.173 1.00 90.94 92 ASP A CA 1
ATOM 703 C C . ASP A 1 92 ? -3.450 26.134 -4.082 1.00 90.94 92 ASP A C 1
ATOM 705 O O . ASP A 1 92 ? -4.420 26.822 -3.754 1.00 90.94 92 ASP A O 1
ATOM 709 N N . ARG A 1 93 ? -2.819 26.299 -5.251 1.00 88.69 93 ARG A N 1
ATOM 710 C CA . ARG A 1 93 ? -3.181 27.312 -6.249 1.00 88.69 93 ARG A CA 1
ATOM 711 C C . ARG A 1 93 ? -4.517 27.025 -6.929 1.00 88.69 93 ARG A C 1
ATOM 713 O O . ARG A 1 93 ? -5.306 27.951 -7.101 1.00 88.69 93 ARG A O 1
ATOM 720 N N . ASP A 1 94 ? -4.751 25.779 -7.320 1.00 90.62 94 ASP A N 1
ATOM 721 C CA . ASP A 1 94 ? -5.895 25.410 -8.157 1.00 90.62 94 ASP A CA 1
ATOM 722 C C . ASP A 1 94 ? -7.172 25.194 -7.334 1.00 90.62 94 ASP A C 1
ATOM 724 O O . ASP A 1 94 ? -8.271 25.484 -7.805 1.00 90.62 94 ASP A O 1
ATOM 728 N N . MET A 1 95 ? -7.037 24.709 -6.096 1.00 89.19 95 MET A N 1
ATOM 729 C CA . MET A 1 95 ? -8.163 24.369 -5.217 1.00 89.19 95 MET A CA 1
ATOM 730 C C . MET A 1 95 ? -8.367 25.375 -4.077 1.00 89.19 95 MET A C 1
ATOM 732 O O . MET A 1 95 ? -9.365 25.292 -3.363 1.00 89.19 95 MET A O 1
ATOM 736 N N . GLY A 1 96 ? -7.435 26.316 -3.872 1.00 85.62 96 GLY A N 1
ATOM 737 C CA . GLY A 1 96 ? -7.511 27.319 -2.802 1.00 85.62 96 GLY A CA 1
ATOM 738 C C . GLY A 1 96 ? -7.444 26.731 -1.386 1.00 85.62 96 GLY A C 1
ATOM 739 O O . GLY A 1 96 ? -7.846 27.386 -0.425 1.00 85.62 96 GLY A O 1
ATOM 740 N N . SER A 1 97 ? -6.970 25.491 -1.247 1.00 81.31 97 SER A N 1
ATOM 741 C CA . SER A 1 97 ? -6.897 24.747 0.016 1.00 81.31 97 SER A CA 1
ATOM 742 C C . SER A 1 97 ? -5.529 24.097 0.161 1.00 81.31 97 SER A C 1
ATOM 744 O O . SER A 1 97 ? -4.980 23.670 -0.847 1.00 81.31 97 SER A O 1
ATOM 746 N N . SER A 1 98 ? -4.993 24.003 1.384 1.00 83.31 98 SER A N 1
ATOM 747 C CA . SER A 1 98 ? -3.615 23.540 1.586 1.00 83.31 98 SER A CA 1
ATOM 748 C C . SER A 1 98 ? -3.502 22.081 2.021 1.00 83.31 98 SER A C 1
ATOM 750 O O . SER A 1 98 ? -4.197 21.647 2.943 1.00 83.31 98 SER A O 1
ATOM 752 N N . LEU A 1 99 ? -2.603 21.331 1.377 1.00 81.88 99 LEU A N 1
ATOM 753 C CA . LEU A 1 99 ? -2.246 19.968 1.788 1.00 81.88 99 LEU A CA 1
ATOM 754 C C . LEU A 1 99 ? -1.258 19.971 2.964 1.00 81.88 99 LEU A C 1
ATOM 756 O O . LEU A 1 99 ? -0.394 20.839 3.092 1.00 81.88 99 LEU A O 1
ATOM 760 N N . THR A 1 100 ? -1.326 18.943 3.814 1.00 78.88 100 THR A N 1
ATOM 761 C CA . THR A 1 100 ? -0.333 18.726 4.875 1.00 78.88 100 THR A CA 1
ATOM 762 C C . THR A 1 100 ? 1.025 18.369 4.259 1.00 78.88 100 THR A C 1
ATOM 764 O O . THR A 1 100 ? 1.226 17.254 3.787 1.00 78.88 100 THR A O 1
ATOM 767 N N . ARG A 1 101 ? 1.967 19.323 4.259 1.00 73.25 101 ARG A N 1
ATOM 768 C CA . ARG A 1 101 ? 3.264 19.196 3.559 1.00 73.25 101 ARG A CA 1
ATOM 769 C C . ARG A 1 101 ? 4.274 18.282 4.248 1.00 73.25 101 ARG A C 1
ATOM 771 O O . ARG A 1 101 ? 5.116 17.686 3.587 1.00 73.25 101 ARG A O 1
ATOM 778 N N . ILE A 1 102 ? 4.205 18.185 5.572 1.00 68.44 102 ILE A N 1
ATOM 779 C CA . ILE A 1 102 ? 5.060 17.304 6.366 1.00 68.44 102 ILE A CA 1
ATOM 780 C C . ILE A 1 102 ? 4.146 16.253 6.969 1.00 68.44 102 ILE A C 1
ATOM 782 O O . ILE A 1 102 ? 3.451 16.513 7.950 1.00 68.44 102 ILE A O 1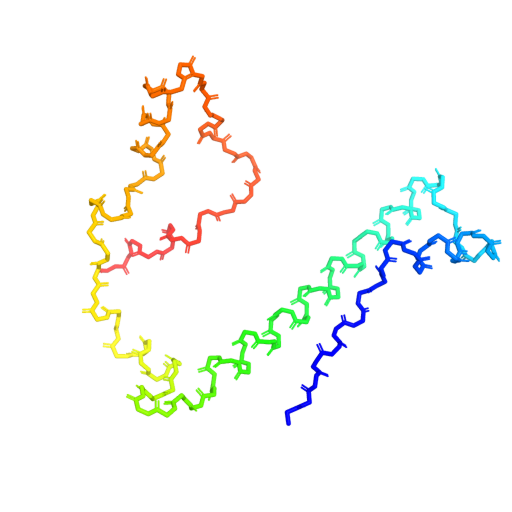
ATOM 786 N N . SER A 1 103 ? 4.119 15.076 6.353 1.00 60.62 103 SER A N 1
ATOM 787 C CA . SER A 1 103 ? 3.443 13.936 6.954 1.00 60.62 103 SER A CA 1
ATOM 788 C C . SER A 1 103 ? 4.353 13.321 8.015 1.00 60.62 103 SER A C 1
ATOM 790 O O . SER A 1 103 ? 5.507 13.001 7.740 1.00 60.62 103 SER A O 1
ATOM 792 N N . SER A 1 104 ? 3.835 13.123 9.228 1.00 62.38 104 SER A N 1
ATOM 793 C CA . SER A 1 104 ? 4.474 12.273 10.244 1.00 62.38 104 SER A CA 1
ATOM 794 C C . SER A 1 104 ? 4.344 10.776 9.927 1.00 62.38 104 SER A C 1
ATOM 796 O O . SER A 1 104 ? 4.884 9.942 10.651 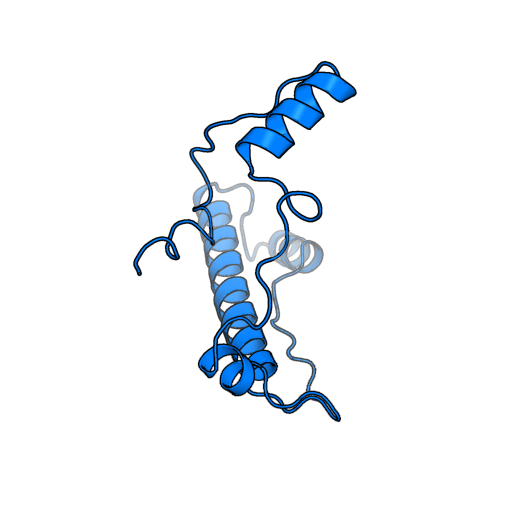1.00 62.38 104 SER A O 1
ATOM 798 N N . PHE A 1 105 ? 3.632 10.435 8.848 1.00 52.25 105 PHE A N 1
ATOM 799 C CA . PHE A 1 105 ? 3.336 9.075 8.415 1.00 52.25 105 PHE A CA 1
ATOM 800 C C . PHE A 1 105 ? 3.717 8.856 6.947 1.00 52.25 105 PHE A C 1
ATOM 802 O O . PHE A 1 105 ? 3.403 9.668 6.079 1.00 52.25 105 PHE A O 1
ATOM 809 N N . GLY A 1 106 ? 4.328 7.708 6.657 1.00 50.81 106 GLY A N 1
ATOM 810 C CA . GLY A 1 106 ? 4.795 7.359 5.317 1.00 50.81 106 GLY A CA 1
ATOM 811 C C . GLY A 1 106 ? 6.193 7.905 5.033 1.00 50.81 106 GLY A C 1
ATOM 812 O O . GLY A 1 106 ? 6.492 9.073 5.261 1.00 50.81 106 GLY A O 1
ATOM 813 N N . SER A 1 107 ? 7.074 7.034 4.553 1.00 57.41 107 SER A N 1
ATOM 814 C CA . SER A 1 107 ? 8.387 7.423 4.041 1.00 57.41 107 SER A CA 1
ATOM 815 C C . SER A 1 107 ? 8.273 7.654 2.540 1.00 57.41 107 SER A C 1
ATOM 817 O O . SER A 1 107 ? 7.645 6.844 1.859 1.00 57.41 107 SER A O 1
ATOM 819 N N . ASP A 1 108 ? 8.879 8.724 2.019 1.00 59.16 108 ASP A N 1
ATOM 820 C CA . ASP A 1 108 ? 8.967 8.919 0.569 1.00 59.16 108 ASP A CA 1
ATOM 821 C C . ASP A 1 108 ? 9.724 7.727 -0.057 1.00 59.16 108 ASP A C 1
ATOM 823 O O . ASP A 1 108 ? 10.914 7.536 0.233 1.00 59.16 108 ASP A O 1
ATOM 827 N N . PRO A 1 109 ? 9.067 6.913 -0.909 1.00 56.34 109 PRO A N 1
ATOM 828 C CA . PRO A 1 109 ? 9.674 5.723 -1.498 1.00 56.34 109 PRO A CA 1
ATOM 829 C C . PRO A 1 109 ? 10.803 6.047 -2.493 1.00 56.34 109 PRO A C 1
ATOM 831 O O . PRO A 1 109 ? 11.532 5.139 -2.904 1.00 56.34 109 PRO A O 1
ATOM 834 N N . PHE A 1 110 ? 10.976 7.315 -2.883 1.00 57.19 110 PHE A N 1
ATOM 835 C CA . PHE A 1 110 ? 12.005 7.769 -3.821 1.00 57.19 110 PHE A CA 1
ATOM 836 C C . PHE A 1 110 ? 13.177 8.506 -3.160 1.00 57.19 110 PHE A C 1
ATOM 838 O O . PHE A 1 110 ? 14.224 8.656 -3.795 1.00 57.19 110 PHE A O 1
ATOM 845 N N . CYS A 1 111 ? 13.066 8.879 -1.882 1.00 56.81 111 CYS A N 1
ATOM 846 C CA . CYS A 1 111 ? 14.094 9.633 -1.155 1.00 56.81 111 CYS A CA 1
ATOM 847 C C . CYS A 1 111 ? 15.437 8.874 -1.061 1.00 56.81 111 CYS A C 1
ATOM 849 O O . CYS A 1 111 ? 16.514 9.465 -1.080 1.00 56.81 111 CYS A O 1
ATOM 851 N N . LEU A 1 112 ? 15.394 7.535 -1.079 1.00 51.78 112 LEU A N 1
ATOM 852 C CA . LEU A 1 112 ? 16.575 6.659 -1.053 1.00 51.78 112 LEU A CA 1
ATOM 853 C C . LEU A 1 112 ? 17.377 6.605 -2.370 1.00 51.78 112 LEU A C 1
ATOM 855 O O . LEU A 1 112 ? 18.408 5.937 -2.415 1.00 51.78 112 LEU A O 1
ATOM 859 N N . ARG A 1 113 ? 16.950 7.276 -3.452 1.00 47.22 113 ARG A N 1
ATOM 860 C CA . ARG A 1 113 ? 17.632 7.220 -4.766 1.00 47.22 113 ARG A CA 1
ATOM 861 C C . ARG A 1 113 ? 18.518 8.430 -5.089 1.00 47.22 113 ARG A C 1
ATOM 863 O O . ARG A 1 113 ? 18.860 8.622 -6.253 1.00 47.22 113 ARG A O 1
ATOM 870 N N . GLN A 1 114 ? 18.923 9.225 -4.096 1.00 42.41 114 GLN A N 1
ATOM 871 C CA . GLN A 1 114 ? 19.817 10.382 -4.292 1.00 42.41 114 GLN A CA 1
ATOM 872 C C . GLN A 1 114 ? 21.304 10.120 -3.973 1.00 42.41 114 GLN A C 1
ATOM 874 O O . GLN A 1 114 ? 22.045 11.047 -3.658 1.00 42.41 114 GLN A O 1
ATOM 879 N N . THR A 1 115 ? 21.786 8.880 -4.086 1.00 39.84 115 THR A N 1
ATOM 880 C CA . THR A 1 115 ? 23.225 8.573 -3.964 1.00 39.84 115 THR A CA 1
ATOM 881 C C . THR A 1 115 ? 23.747 7.724 -5.122 1.00 39.84 115 THR A C 1
ATOM 883 O O . THR A 1 115 ? 23.991 6.528 -4.978 1.00 39.84 115 THR A O 1
ATOM 886 N N . LYS A 1 116 ? 23.941 8.369 -6.279 1.00 32.19 116 LYS A N 1
ATOM 887 C CA . LYS A 1 116 ? 25.179 8.394 -7.091 1.00 32.19 116 LYS A CA 1
ATOM 888 C C . LYS A 1 116 ? 24.935 9.061 -8.441 1.00 32.19 116 LYS A C 1
ATOM 890 O O . LYS A 1 116 ? 23.899 8.764 -9.073 1.00 32.19 116 LYS A O 1
#

Mean predicted aligned error: 13.33 Å

Sequence (116 aa):
MYAIEVCKPSPPDLIQLQDQEAIDMEDSLTRFCTSNLTCQMCEIGLNRFVQSWNAHRIPGKGIPDQLAGTGTPRKITTDLLPDATVAADMYDRDMGSSLTRISSFGSDPFCLRQTK

Organism: Merluccius polli (NCBI:txid89951)

pLDDT: mean 77.27, std 16.01, range [32.19, 93.69]

Solvent-accessible surface area (backbone atoms only — not comparable to full-atom values): 7363 Å² total; per-residue (Å²): 134,81,80,81,75,62,82,61,80,46,72,68,54,52,49,53,36,38,78,67,69,75,44,56,74,85,42,70,65,51,39,48,52,55,52,52,52,46,51,52,53,50,50,55,40,48,52,52,49,52,53,53,55,32,68,37,74,43,88,100,78,46,33,51,56,63,51,53,73,74,44,79,95,66,81,78,49,58,91,82,55,52,53,72,67,58,48,43,53,49,44,30,68,76,70,74,49,80,69,83,86,77,64,97,64,81,76,71,89,64,70,84,72,82,82,129

Foldseek 3Di:
DDPPCLPQQDPVNVVVCVVVVVFDCVDPVRVVVSVVVSVVSVVVSVVVVVVCQQQDQDPPPGRNVVVPVVPDPDDDDCVRPNDPVVVQVVCCVPVVDGDDSDDPDDDDPCPVPPDD